Protein AF-A0A7C3Q6Y9-F1 (afdb_monomer)

pLDDT: mean 80.61, std 9.87, range [49.41, 93.56]

Structure (mmCIF, N/CA/C/O backbone):
data_AF-A0A7C3Q6Y9-F1
#
_entry.id   AF-A0A7C3Q6Y9-F1
#
loop_
_atom_site.group_PDB
_atom_site.id
_atom_site.type_symbol
_atom_site.label_atom_id
_atom_site.label_alt_id
_atom_site.label_comp_id
_atom_site.label_asym_id
_atom_site.label_entity_id
_atom_site.label_seq_id
_atom_site.pdbx_PDB_ins_code
_atom_site.Cartn_x
_atom_site.Cartn_y
_atom_site.Cartn_z
_atom_site.occupancy
_atom_site.B_iso_or_equiv
_atom_site.auth_seq_id
_atom_site.auth_comp_id
_atom_site.auth_asym_id
_atom_site.auth_atom_id
_atom_site.pdbx_PDB_model_num
ATOM 1 N N . MET A 1 1 ? -6.430 -0.724 -27.047 1.00 49.41 1 MET A N 1
ATOM 2 C CA . MET A 1 1 ? -6.076 -0.925 -25.628 1.00 49.41 1 MET A CA 1
ATOM 3 C C . MET A 1 1 ? -6.452 -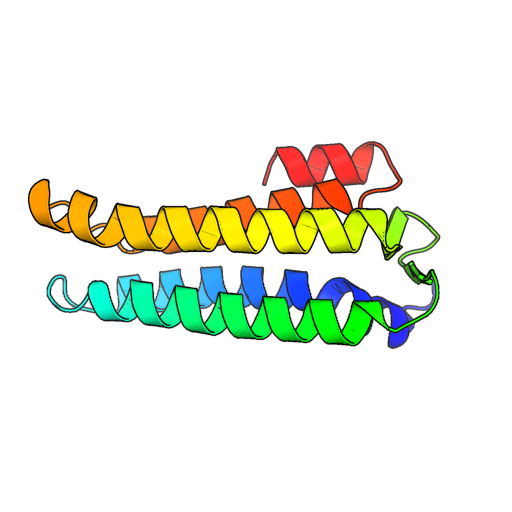2.347 -25.249 1.00 49.41 1 MET A C 1
ATOM 5 O O . MET A 1 1 ? -7.605 -2.602 -24.933 1.00 49.41 1 MET A O 1
ATOM 9 N N . THR A 1 2 ? -5.533 -3.297 -25.404 1.00 52.97 2 THR A N 1
ATOM 10 C CA . THR A 1 2 ? -5.753 -4.687 -24.982 1.00 52.97 2 THR A CA 1
ATOM 11 C C . THR A 1 2 ? -5.220 -4.821 -23.563 1.00 52.97 2 THR A C 1
ATOM 13 O O . THR A 1 2 ? -4.010 -4.751 -23.373 1.00 52.97 2 THR A O 1
ATOM 16 N N . PHE A 1 3 ? -6.106 -4.954 -22.577 1.00 58.38 3 PHE A N 1
ATOM 17 C CA . PHE A 1 3 ? -5.717 -5.303 -21.212 1.00 58.38 3 PHE A CA 1
ATOM 18 C C . PHE A 1 3 ? -5.026 -6.668 -21.247 1.00 58.38 3 PHE A C 1
ATOM 20 O O . PHE A 1 3 ? -5.668 -7.669 -21.572 1.00 58.38 3 PHE A O 1
ATOM 27 N N . ASN A 1 4 ? -3.721 -6.712 -20.976 1.00 67.25 4 ASN A N 1
ATOM 28 C CA . ASN A 1 4 ? -3.007 -7.976 -20.874 1.00 67.25 4 ASN A CA 1
ATOM 29 C C . ASN A 1 4 ? -3.108 -8.499 -19.440 1.00 67.25 4 ASN A C 1
ATOM 31 O O . ASN A 1 4 ? -3.061 -7.736 -18.478 1.00 67.25 4 ASN A O 1
ATOM 35 N N . LEU A 1 5 ? -3.199 -9.821 -19.280 1.00 72.75 5 LEU A N 1
ATOM 36 C CA . LEU A 1 5 ? -3.195 -10.468 -17.959 1.00 72.75 5 LEU A CA 1
ATOM 37 C C . LEU A 1 5 ? -1.936 -10.109 -17.145 1.00 72.75 5 LEU A C 1
ATOM 39 O O . LEU A 1 5 ? -1.978 -10.074 -15.918 1.00 72.75 5 LEU A O 1
ATOM 43 N N . THR A 1 6 ? -0.840 -9.784 -17.831 1.00 70.75 6 THR A N 1
ATOM 44 C CA . THR A 1 6 ? 0.415 -9.309 -17.242 1.00 70.75 6 THR A CA 1
ATOM 45 C C . THR A 1 6 ? 0.273 -7.951 -16.554 1.00 70.75 6 THR A C 1
ATOM 47 O O . THR A 1 6 ? 0.845 -7.766 -15.485 1.00 70.75 6 THR A O 1
ATOM 50 N N . ASP A 1 7 ? -0.530 -7.031 -17.102 1.00 75.56 7 ASP A N 1
ATOM 51 C CA . ASP A 1 7 ? -0.779 -5.718 -16.485 1.00 75.56 7 ASP A CA 1
ATOM 52 C C . ASP A 1 7 ? -1.510 -5.882 -15.145 1.00 75.56 7 ASP A C 1
ATOM 54 O O . ASP A 1 7 ? -1.194 -5.219 -14.158 1.00 75.56 7 ASP A O 1
ATOM 58 N N . LEU A 1 8 ? -2.459 -6.824 -15.091 1.00 74.94 8 LEU A N 1
ATOM 59 C CA . LEU A 1 8 ? -3.235 -7.110 -13.885 1.00 74.94 8 LEU A CA 1
ATOM 60 C C . LEU A 1 8 ? -2.383 -7.758 -12.784 1.00 74.94 8 LEU A C 1
ATOM 62 O O . LEU A 1 8 ? -2.584 -7.488 -11.604 1.00 74.94 8 LEU A O 1
ATOM 66 N N . LEU A 1 9 ? -1.414 -8.594 -13.167 1.00 76.88 9 LEU A N 1
ATOM 67 C CA . LEU A 1 9 ? -0.462 -9.203 -12.234 1.00 76.88 9 LEU A CA 1
ATOM 68 C C . LEU A 1 9 ? 0.444 -8.158 -11.566 1.00 76.88 9 LEU A C 1
ATOM 70 O O . LEU A 1 9 ? 0.835 -8.349 -10.417 1.00 76.88 9 LEU A O 1
ATOM 74 N N . ILE A 1 10 ? 0.748 -7.055 -12.258 1.00 79.19 10 ILE A N 1
ATOM 75 C CA . ILE A 1 10 ? 1.616 -5.978 -11.760 1.00 79.19 10 ILE A CA 1
ATOM 76 C C . ILE A 1 10 ? 0.934 -5.153 -10.663 1.00 79.19 10 ILE A C 1
ATOM 78 O O . ILE A 1 10 ? 1.563 -4.867 -9.647 1.00 79.19 10 ILE A O 1
ATOM 82 N N . ILE A 1 11 ? -0.354 -4.840 -10.833 1.00 83.56 11 ILE A N 1
ATOM 83 C CA . ILE A 1 11 ? -1.161 -4.061 -9.871 1.00 83.56 11 ILE A CA 1
ATOM 84 C C . ILE A 1 11 ? -1.777 -4.922 -8.750 1.00 83.56 11 ILE A C 1
ATOM 86 O O . ILE A 1 11 ? -2.484 -4.437 -7.867 1.00 83.56 11 ILE A O 1
ATOM 90 N N . LEU A 1 12 ? -1.519 -6.232 -8.768 1.00 84.25 12 LEU A N 1
ATOM 91 C CA . LEU A 1 12 ? -2.094 -7.194 -7.828 1.00 84.25 12 LEU A CA 1
ATOM 92 C C . LEU A 1 12 ? -1.790 -6.871 -6.348 1.00 84.25 12 LEU A C 1
ATOM 94 O O . LEU A 1 12 ? -2.715 -6.972 -5.539 1.00 84.25 12 LEU A O 1
ATOM 98 N N . PRO A 1 13 ? -0.566 -6.452 -5.956 1.00 84.06 13 PRO A N 1
ATOM 99 C CA . PRO A 1 13 ? -0.283 -6.071 -4.572 1.00 84.06 13 PRO A CA 1
ATOM 100 C C . PRO A 1 13 ? -1.088 -4.847 -4.117 1.00 84.06 13 PRO A C 1
ATOM 102 O O . PRO A 1 13 ? -1.605 -4.851 -3.001 1.00 84.06 13 PRO A O 1
ATOM 105 N N . GLU A 1 14 ? -1.246 -3.835 -4.981 1.00 85.75 14 GLU A N 1
ATOM 106 C CA . GLU A 1 14 ? -2.080 -2.664 -4.680 1.00 85.75 14 GLU A CA 1
ATOM 107 C C . GLU A 1 14 ? -3.547 -3.070 -4.495 1.00 85.75 14 GLU A C 1
ATOM 109 O O . GLU A 1 14 ? -4.175 -2.701 -3.501 1.00 85.75 14 GLU A O 1
ATOM 114 N N . LEU A 1 15 ? -4.084 -3.889 -5.407 1.00 86.94 15 LEU A N 1
ATOM 115 C CA . LEU A 1 15 ? -5.463 -4.380 -5.327 1.00 86.94 15 LEU A CA 1
ATOM 116 C C . LEU A 1 15 ? -5.723 -5.191 -4.056 1.00 86.94 15 LEU A C 1
ATOM 118 O O . LEU A 1 15 ? -6.795 -5.069 -3.463 1.00 86.94 15 LEU A O 1
ATOM 122 N N . LEU A 1 16 ? -4.754 -6.000 -3.618 1.00 87.94 16 LEU A N 1
ATOM 123 C CA . LEU A 1 16 ? -4.871 -6.752 -2.370 1.00 87.94 16 LEU A CA 1
ATOM 124 C C . LEU A 1 16 ? -4.993 -5.834 -1.154 1.00 87.94 16 LEU A C 1
ATOM 126 O O . LEU A 1 16 ? -5.778 -6.134 -0.260 1.00 87.94 16 LEU A O 1
ATOM 130 N N . ILE A 1 17 ? -4.262 -4.720 -1.116 1.00 88.25 17 ILE A N 1
ATOM 131 C CA . ILE A 1 17 ? -4.288 -3.790 0.022 1.00 88.25 17 ILE A CA 1
ATOM 132 C C . ILE A 1 17 ? -5.569 -2.974 0.039 1.00 88.25 17 ILE A C 1
ATOM 134 O O . ILE A 1 17 ? -6.182 -2.835 1.094 1.00 88.25 17 ILE A O 1
ATOM 138 N N . VAL A 1 18 ? -6.017 -2.492 -1.122 1.00 90.44 18 VAL A N 1
ATOM 139 C CA . VAL A 1 18 ? -7.318 -1.820 -1.245 1.00 90.44 18 VAL A CA 1
ATOM 140 C C . VAL A 1 18 ? -8.439 -2.778 -0.831 1.00 90.44 18 VAL A C 1
ATOM 142 O O . VAL A 1 18 ? -9.306 -2.423 -0.033 1.00 90.44 18 VAL A O 1
ATOM 145 N N . GLY A 1 19 ? -8.388 -4.027 -1.306 1.00 89.38 19 GLY A N 1
ATOM 146 C CA . GLY A 1 19 ? -9.320 -5.078 -0.905 1.00 89.38 19 GLY A CA 1
ATOM 147 C C . GLY A 1 19 ? -9.267 -5.370 0.596 1.00 89.38 19 GLY A C 1
ATOM 148 O O . GLY A 1 19 ? -10.314 -5.504 1.229 1.00 89.38 19 GLY A O 1
ATOM 149 N N . ALA A 1 20 ? -8.070 -5.407 1.186 1.00 87.12 20 ALA A N 1
ATOM 150 C CA . ALA A 1 20 ? -7.884 -5.554 2.624 1.00 87.12 20 ALA A CA 1
ATOM 151 C C . ALA A 1 20 ? -8.510 -4.386 3.396 1.00 87.12 20 ALA A C 1
ATOM 153 O O . ALA A 1 20 ? -9.248 -4.635 4.342 1.00 87.12 20 ALA A O 1
ATOM 154 N N . GLY A 1 21 ? -8.293 -3.138 2.970 1.00 86.50 21 GLY A N 1
ATOM 155 C CA . GLY A 1 21 ? -8.905 -1.950 3.575 1.00 86.50 21 GLY A CA 1
ATOM 156 C C . GLY A 1 21 ? -10.434 -2.005 3.555 1.00 86.50 21 GLY A C 1
ATOM 157 O O . GLY A 1 21 ? -11.077 -1.811 4.587 1.00 86.50 21 GLY A O 1
ATOM 158 N N . CYS A 1 22 ? -11.025 -2.379 2.416 1.00 88.25 22 CYS A N 1
ATOM 159 C CA . CYS A 1 22 ? -12.470 -2.593 2.297 1.00 88.25 22 CYS A CA 1
ATOM 160 C C . CYS A 1 22 ? -12.979 -3.701 3.233 1.00 88.25 22 CYS A C 1
ATOM 162 O O . CYS A 1 22 ? -13.994 -3.526 3.905 1.00 88.25 22 CYS A O 1
ATOM 164 N N . LEU A 1 23 ? -12.278 -4.838 3.302 1.00 87.00 23 LEU A N 1
ATOM 165 C CA . LEU A 1 23 ? -12.635 -5.931 4.209 1.00 87.00 23 LEU A CA 1
ATOM 166 C C . LEU A 1 23 ? -12.533 -5.502 5.674 1.00 87.00 23 LEU A C 1
ATOM 168 O O . LEU A 1 23 ? -13.414 -5.839 6.457 1.00 87.00 23 LEU A O 1
ATOM 172 N N . VAL A 1 24 ? -11.508 -4.730 6.039 1.00 84.50 24 VAL A N 1
ATOM 173 C CA . VAL A 1 24 ? -11.337 -4.193 7.395 1.00 84.50 24 VAL A CA 1
ATOM 174 C C . VAL A 1 24 ? -12.493 -3.260 7.762 1.00 84.50 24 VAL A C 1
ATOM 176 O O . VAL A 1 24 ? -13.009 -3.387 8.869 1.00 84.50 24 VAL A O 1
ATOM 179 N N . LEU A 1 25 ? -12.974 -2.404 6.849 1.00 85.31 25 LEU A N 1
ATOM 180 C CA . LEU A 1 25 ? -14.171 -1.581 7.097 1.00 85.31 25 LEU A CA 1
ATOM 181 C C . LEU A 1 25 ? -15.426 -2.426 7.334 1.00 85.31 25 LEU A C 1
ATOM 183 O O . LEU A 1 25 ? -16.181 -2.169 8.270 1.00 85.31 25 LEU A O 1
ATOM 187 N N . ILE A 1 26 ? -15.648 -3.446 6.502 1.00 85.12 26 ILE A N 1
ATOM 188 C CA . ILE A 1 26 ? -16.797 -4.348 6.657 1.00 85.12 26 ILE A CA 1
ATOM 189 C C . ILE A 1 26 ? -16.706 -5.092 7.995 1.00 85.12 26 ILE A C 1
ATOM 191 O O . ILE A 1 26 ? -17.704 -5.226 8.700 1.00 85.12 26 ILE A O 1
ATOM 195 N N . LEU A 1 27 ? -15.511 -5.553 8.367 1.00 80.31 27 LEU A N 1
ATOM 196 C CA . LEU A 1 27 ? -15.279 -6.237 9.634 1.00 80.31 27 LEU A CA 1
ATOM 197 C C . LEU A 1 27 ? -15.451 -5.300 10.835 1.00 80.31 27 LEU A C 1
ATOM 199 O O . LEU A 1 27 ? -16.052 -5.729 11.814 1.00 80.31 27 LEU A O 1
ATOM 203 N N . ASP A 1 28 ? -15.006 -4.040 10.774 1.00 78.88 28 ASP A N 1
ATOM 204 C CA . ASP A 1 28 ? -15.218 -3.069 11.865 1.00 78.88 28 ASP A CA 1
ATOM 205 C C . ASP A 1 28 ? -16.707 -2.769 12.081 1.00 78.88 28 ASP A C 1
ATOM 207 O O . ASP A 1 28 ? -17.136 -2.599 13.219 1.00 78.88 28 ASP A O 1
ATOM 211 N N . LEU A 1 29 ? -17.516 -2.775 11.013 1.00 77.31 29 LEU A N 1
ATOM 212 C CA . LEU A 1 29 ? -18.967 -2.600 11.120 1.00 77.31 29 LEU A CA 1
ATOM 213 C C . LEU A 1 29 ? -19.652 -3.781 11.829 1.00 77.31 29 LEU A C 1
ATOM 215 O O . LEU A 1 29 ? -20.666 -3.599 12.505 1.00 77.31 29 LEU A O 1
ATOM 219 N N . ILE A 1 30 ? -19.119 -4.994 11.663 1.00 74.44 30 ILE A N 1
ATOM 220 C CA . ILE A 1 30 ? -19.710 -6.229 12.194 1.00 74.44 30 ILE A CA 1
ATOM 221 C C . ILE A 1 30 ? -19.163 -6.558 13.594 1.00 74.44 30 ILE A C 1
ATOM 223 O O . ILE A 1 30 ? -19.882 -7.140 14.411 1.00 74.44 30 ILE A O 1
ATOM 227 N N . LEU A 1 31 ? -17.905 -6.213 13.896 1.00 66.69 31 LEU A N 1
ATOM 228 C CA . LEU A 1 31 ? -17.257 -6.613 15.144 1.00 66.69 31 LEU A CA 1
ATOM 229 C C . LEU A 1 31 ? -17.606 -5.687 16.327 1.00 66.69 31 LEU A C 1
ATOM 231 O O . LEU A 1 31 ? -17.473 -4.465 16.249 1.00 66.69 31 LEU A O 1
ATOM 235 N N . PRO A 1 32 ? -17.974 -6.253 17.493 1.00 60.56 32 PRO A N 1
ATOM 236 C CA . PRO A 1 32 ? -18.166 -5.481 18.713 1.00 60.56 32 PRO A CA 1
ATOM 237 C C . PRO A 1 32 ? -16.838 -4.911 19.238 1.00 60.56 32 PRO A C 1
ATOM 239 O O . PRO A 1 32 ? -15.770 -5.505 19.084 1.00 60.56 32 PRO A O 1
ATOM 242 N N . LYS A 1 33 ? -16.922 -3.765 19.931 1.00 57.81 33 LYS A N 1
ATOM 243 C CA . LYS A 1 33 ? -15.790 -2.913 20.357 1.00 57.81 33 LYS A CA 1
ATOM 244 C C . LYS A 1 33 ? -14.646 -3.629 21.100 1.00 57.81 33 LYS A C 1
ATOM 246 O O . LYS A 1 33 ? -13.551 -3.091 21.126 1.00 57.81 33 LYS A O 1
ATOM 251 N N . GLY A 1 34 ? -14.871 -4.814 21.669 1.00 57.34 34 GLY A N 1
ATOM 252 C CA . GLY A 1 34 ? -13.887 -5.562 22.461 1.00 57.34 34 GLY A CA 1
ATOM 253 C C . GLY A 1 34 ? -12.925 -6.480 21.692 1.00 57.34 34 GLY A C 1
ATOM 254 O O . GLY A 1 34 ? -12.118 -7.131 22.340 1.00 57.34 34 GLY A O 1
ATOM 255 N N . GLN A 1 35 ? -12.999 -6.582 20.357 1.00 60.75 35 GLN A N 1
ATOM 256 C CA . GLN A 1 35 ? -12.113 -7.454 19.550 1.00 60.75 35 GLN A CA 1
ATOM 257 C C . GLN A 1 35 ? -11.294 -6.689 18.496 1.00 60.75 35 GLN A C 1
ATOM 259 O O . GLN A 1 35 ? -10.904 -7.247 17.471 1.00 60.75 35 GLN A O 1
ATOM 264 N N . LYS A 1 36 ? -11.022 -5.399 18.721 1.00 63.62 36 LYS A N 1
ATOM 265 C CA . LYS A 1 36 ? -10.343 -4.551 17.723 1.00 63.62 36 LYS A CA 1
ATOM 266 C C . LYS A 1 36 ? -8.873 -4.904 17.496 1.00 63.62 36 LYS A C 1
ATOM 268 O O . LYS A 1 36 ? -8.368 -4.661 16.404 1.00 63.62 36 LYS A O 1
ATOM 273 N N . ASP A 1 37 ? -8.241 -5.604 18.435 1.00 67.00 37 ASP A N 1
ATOM 274 C CA . ASP A 1 37 ? -6.912 -6.191 18.228 1.00 67.00 37 ASP A CA 1
ATOM 275 C C . ASP A 1 37 ? -6.912 -7.208 17.077 1.00 67.00 37 ASP A C 1
ATOM 277 O O . ASP A 1 37 ? -5.936 -7.315 16.335 1.00 67.00 37 ASP A O 1
ATOM 281 N N . LEU A 1 38 ? -8.033 -7.910 16.857 1.00 68.25 38 LEU A N 1
ATOM 282 C CA . LEU A 1 38 ? -8.177 -8.868 15.760 1.00 68.25 38 LEU A CA 1
ATOM 283 C C . LEU A 1 38 ? -8.087 -8.177 14.388 1.00 68.25 38 LEU A C 1
ATOM 285 O O . LEU A 1 38 ? -7.527 -8.748 13.452 1.00 68.25 38 LEU A O 1
ATOM 289 N N . LEU A 1 39 ? -8.584 -6.935 14.274 1.00 70.25 39 LEU A N 1
ATOM 2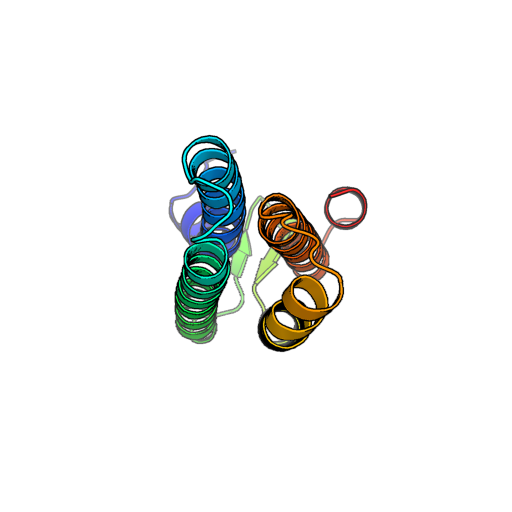90 C CA . LEU A 1 39 ? -8.474 -6.130 13.050 1.00 70.25 39 LEU A CA 1
ATOM 291 C C . LEU A 1 39 ? -7.029 -5.694 12.795 1.00 70.25 39 LEU A C 1
ATOM 293 O O . LEU A 1 39 ? -6.589 -5.681 11.642 1.00 70.25 39 LEU A O 1
ATOM 297 N N . ALA A 1 40 ? -6.281 -5.374 13.853 1.00 71.38 40 ALA A N 1
ATOM 298 C CA . ALA A 1 40 ? -4.871 -5.028 13.736 1.00 71.38 40 ALA A CA 1
ATOM 299 C C . ALA A 1 40 ? -4.053 -6.231 13.241 1.00 71.38 40 ALA A C 1
ATOM 301 O O . ALA A 1 40 ? -3.290 -6.101 12.283 1.00 71.38 40 ALA A O 1
ATOM 302 N N . TYR A 1 41 ? -4.279 -7.422 13.811 1.00 76.88 41 TYR A N 1
ATOM 303 C CA . TYR A 1 41 ? -3.655 -8.659 13.330 1.00 76.88 41 TYR A CA 1
ATOM 304 C C . TYR A 1 41 ? -4.045 -8.980 11.882 1.00 76.88 41 TYR A C 1
ATOM 306 O O . TYR A 1 41 ? -3.172 -9.339 11.096 1.00 76.88 41 TYR A O 1
ATOM 314 N N . PHE A 1 42 ? -5.315 -8.808 11.501 1.00 78.38 42 PHE A N 1
ATOM 315 C CA . PHE A 1 42 ? -5.774 -9.046 10.128 1.00 78.38 42 PHE A CA 1
ATOM 316 C C . PHE A 1 42 ? -5.146 -8.076 9.114 1.00 78.38 42 PHE A C 1
ATOM 318 O O . PHE A 1 42 ? -4.748 -8.470 8.019 1.00 78.38 42 PHE A O 1
ATOM 325 N N . SER A 1 43 ? -5.002 -6.805 9.488 1.00 76.56 43 SER A N 1
ATOM 326 C CA . SER A 1 43 ? -4.334 -5.804 8.647 1.00 76.56 43 SER A CA 1
ATOM 327 C C . SER A 1 43 ? -2.851 -6.139 8.468 1.00 76.56 43 SER A C 1
ATOM 329 O O . SER A 1 43 ? -2.317 -6.048 7.364 1.00 76.56 43 SER A O 1
ATOM 331 N N . LEU A 1 44 ? -2.194 -6.596 9.537 1.00 80.75 44 LEU A N 1
ATOM 332 C CA . LEU A 1 44 ? -0.783 -6.979 9.521 1.00 80.75 44 LEU A CA 1
ATOM 333 C C . LEU A 1 44 ? -0.547 -8.237 8.668 1.00 80.75 44 LEU A C 1
ATOM 335 O O . LEU A 1 44 ? 0.407 -8.280 7.890 1.00 80.75 44 LEU A O 1
ATOM 339 N N . THR A 1 45 ? -1.432 -9.239 8.737 1.00 83.88 45 THR A N 1
ATOM 340 C CA . THR A 1 45 ? -1.328 -10.435 7.883 1.00 83.88 45 THR A CA 1
ATOM 341 C C . THR A 1 45 ? -1.532 -10.101 6.409 1.00 83.88 45 THR A C 1
ATOM 343 O O . THR A 1 45 ? -0.743 -10.557 5.581 1.00 83.88 45 THR A O 1
ATOM 346 N N . MET A 1 46 ? -2.518 -9.266 6.066 1.00 82.06 46 MET A N 1
ATOM 347 C CA . MET A 1 46 ? -2.732 -8.820 4.682 1.00 82.06 46 MET A CA 1
ATOM 348 C C . MET A 1 46 ? -1.534 -8.036 4.140 1.00 82.06 46 MET A C 1
ATOM 350 O O . MET A 1 46 ? -1.106 -8.258 3.006 1.00 82.06 46 MET A O 1
ATOM 354 N N . LEU A 1 47 ? -0.939 -7.179 4.968 1.00 82.88 47 LEU A N 1
ATOM 355 C CA . LEU A 1 47 ? 0.252 -6.419 4.607 1.00 82.88 47 LEU A CA 1
ATOM 356 C C . LEU A 1 47 ? 1.460 -7.338 4.366 1.00 82.88 47 LEU A C 1
ATOM 358 O O . LEU A 1 47 ? 2.176 -7.157 3.384 1.00 82.88 47 LEU A O 1
ATOM 362 N N . LEU A 1 48 ? 1.649 -8.380 5.183 1.00 85.38 48 LEU A N 1
ATOM 363 C CA . LEU A 1 48 ? 2.686 -9.394 4.950 1.00 85.38 48 LEU A CA 1
ATOM 364 C C . LEU A 1 48 ? 2.465 -10.181 3.651 1.00 85.38 48 LEU A C 1
ATOM 366 O O . LEU A 1 48 ? 3.429 -10.470 2.939 1.00 85.38 48 LEU A O 1
ATOM 370 N N . VAL A 1 49 ? 1.215 -10.508 3.314 1.00 84.38 49 VAL A N 1
ATOM 371 C CA . VAL A 1 49 ? 0.882 -11.172 2.043 1.00 84.38 49 VAL A CA 1
ATOM 372 C C . VAL A 1 49 ? 1.214 -10.260 0.859 1.00 84.38 49 VAL A C 1
ATOM 374 O O . VAL A 1 49 ? 1.850 -10.710 -0.097 1.00 84.38 49 VAL A O 1
ATOM 377 N N . ALA A 1 50 ? 0.862 -8.974 0.934 1.00 80.69 50 ALA A N 1
ATOM 378 C CA . ALA A 1 50 ? 1.185 -7.996 -0.104 1.00 80.69 50 ALA A CA 1
ATOM 379 C C . ALA A 1 50 ? 2.701 -7.754 -0.231 1.00 80.69 50 ALA A C 1
ATOM 381 O O . ALA A 1 50 ? 3.230 -7.684 -1.346 1.00 80.69 50 ALA A O 1
ATOM 382 N N . PHE A 1 51 ? 3.422 -7.721 0.894 1.00 82.75 51 PHE A N 1
ATOM 383 C CA . PHE A 1 51 ? 4.883 -7.655 0.937 1.00 82.75 51 PHE A CA 1
ATOM 384 C C . PHE A 1 51 ? 5.509 -8.852 0.217 1.00 82.75 51 PHE A C 1
ATOM 386 O O . PHE A 1 51 ? 6.358 -8.680 -0.658 1.00 82.75 51 PHE A O 1
ATOM 393 N N . TYR A 1 52 ? 5.051 -10.068 0.525 1.00 82.69 52 TYR A N 1
ATOM 394 C CA . TYR A 1 52 ? 5.547 -11.283 -0.118 1.00 82.69 52 TYR A CA 1
ATOM 395 C C . TYR A 1 52 ? 5.233 -11.315 -1.619 1.00 82.69 52 TYR A C 1
ATOM 397 O O . TYR A 1 52 ? 6.095 -11.681 -2.421 1.00 82.69 52 TYR A O 1
ATOM 405 N N . GLY A 1 53 ? 4.030 -10.886 -2.014 1.00 80.19 53 GLY A N 1
ATOM 406 C CA . GLY A 1 53 ? 3.641 -10.751 -3.419 1.00 80.19 53 GLY A CA 1
ATOM 407 C C . GLY A 1 53 ? 4.537 -9.770 -4.177 1.00 80.19 53 GLY A C 1
ATOM 408 O O . GLY A 1 53 ? 5.042 -10.094 -5.250 1.00 80.19 53 GLY A O 1
ATOM 409 N N . THR A 1 54 ? 4.824 -8.616 -3.571 1.00 79.19 54 THR A N 1
ATOM 410 C CA . THR A 1 54 ? 5.722 -7.595 -4.136 1.00 79.19 54 THR A CA 1
ATOM 411 C C . THR A 1 54 ? 7.156 -8.117 -4.251 1.00 79.19 54 THR A C 1
ATOM 413 O O . THR A 1 54 ? 7.796 -7.949 -5.285 1.00 79.19 54 THR A O 1
ATOM 416 N N . TYR A 1 55 ? 7.652 -8.824 -3.231 1.00 79.50 55 TYR A N 1
ATOM 417 C CA . TYR A 1 55 ? 8.985 -9.433 -3.243 1.00 79.50 55 TYR A CA 1
ATOM 418 C C . TYR A 1 55 ? 9.131 -10.515 -4.323 1.00 79.50 55 TYR A C 1
ATOM 420 O O . TYR A 1 55 ? 10.170 -10.620 -4.969 1.00 79.50 55 TYR A O 1
ATOM 428 N N . ARG A 1 56 ? 8.083 -11.310 -4.568 1.00 77.94 56 ARG A N 1
ATOM 429 C CA . ARG A 1 56 ? 8.064 -12.286 -5.669 1.00 77.94 56 ARG A CA 1
ATOM 430 C C . ARG A 1 56 ? 8.093 -11.604 -7.035 1.00 77.94 56 ARG A C 1
ATOM 432 O O . ARG A 1 56 ? 8.782 -12.089 -7.930 1.00 77.94 56 ARG A O 1
ATOM 439 N N . LEU A 1 57 ? 7.381 -10.488 -7.180 1.00 73.06 57 LEU A N 1
ATOM 440 C CA . LEU A 1 57 ? 7.366 -9.702 -8.413 1.00 73.06 57 LEU A CA 1
ATOM 441 C C . LEU A 1 57 ? 8.697 -8.989 -8.682 1.00 73.06 57 LEU A C 1
ATOM 443 O O . LEU A 1 57 ? 9.071 -8.843 -9.840 1.00 73.06 57 LEU A O 1
ATOM 447 N N . ALA A 1 58 ? 9.446 -8.640 -7.632 1.00 68.06 58 ALA A N 1
ATOM 448 C CA . ALA A 1 58 ? 10.763 -8.003 -7.718 1.00 68.06 58 ALA A CA 1
ATOM 449 C C . ALA A 1 58 ? 11.807 -8.801 -8.522 1.00 68.06 58 ALA A C 1
ATOM 451 O O . ALA A 1 58 ? 12.807 -8.244 -8.965 1.00 68.06 58 ALA A O 1
ATOM 452 N N . VAL A 1 59 ? 11.596 -10.112 -8.685 1.00 60.25 59 VAL A N 1
ATOM 453 C CA . VAL A 1 59 ? 12.489 -11.008 -9.440 1.00 60.25 59 VAL A CA 1
ATOM 454 C C . VAL A 1 59 ? 12.256 -10.902 -10.958 1.00 60.25 59 VAL A C 1
ATOM 456 O O . VAL A 1 59 ? 13.073 -11.377 -11.745 1.00 60.25 59 VAL A O 1
ATOM 459 N N . SER A 1 60 ? 11.156 -10.278 -11.391 1.00 63.53 60 SER A N 1
ATOM 460 C CA . SER A 1 60 ? 10.825 -10.106 -12.810 1.00 63.53 60 SER A CA 1
ATOM 461 C C . SER A 1 60 ? 11.542 -8.896 -13.432 1.00 63.53 60 SER A C 1
ATOM 463 O O . SER A 1 60 ? 11.870 -7.943 -12.725 1.00 63.53 60 SER A O 1
ATOM 465 N N . PRO A 1 61 ? 11.804 -8.908 -14.755 1.00 64.94 61 PRO A N 1
ATOM 466 C CA . PRO A 1 61 ? 12.405 -7.771 -15.454 1.00 64.94 61 PRO A CA 1
ATOM 467 C C . PRO A 1 61 ? 11.527 -6.510 -15.377 1.00 64.94 61 PRO A C 1
ATOM 469 O O . PRO A 1 61 ? 10.323 -6.596 -15.129 1.00 64.94 61 PRO A O 1
ATOM 472 N N . ILE A 1 62 ? 12.136 -5.341 -15.625 1.00 68.44 62 ILE A N 1
ATOM 473 C CA . ILE A 1 62 ? 11.443 -4.041 -15.669 1.00 68.44 62 ILE A CA 1
ATOM 474 C C . ILE A 1 62 ? 10.236 -4.167 -16.594 1.00 68.44 62 ILE A C 1
ATOM 4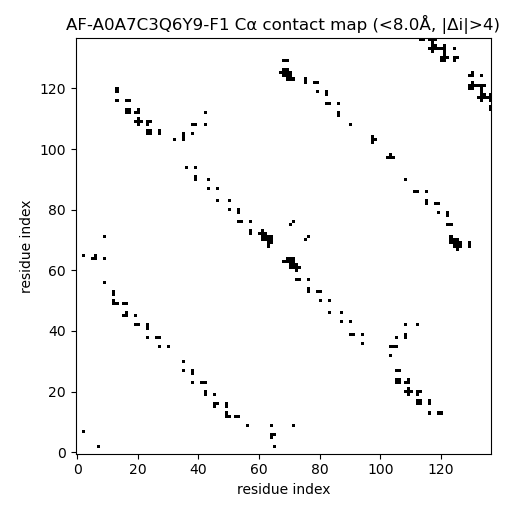76 O O . ILE A 1 62 ? 10.393 -4.449 -17.785 1.00 68.44 62 ILE A O 1
ATOM 480 N N . THR A 1 63 ? 9.041 -3.979 -16.039 1.00 72.00 63 THR A N 1
ATOM 481 C CA . THR A 1 63 ? 7.799 -4.136 -16.794 1.00 72.00 63 THR A CA 1
ATOM 482 C C . THR A 1 63 ? 6.996 -2.848 -16.740 1.00 72.00 63 THR A C 1
ATOM 484 O O . THR A 1 63 ? 6.755 -2.282 -15.672 1.00 72.00 63 THR A O 1
ATOM 487 N N . TYR A 1 64 ? 6.592 -2.387 -17.919 1.00 75.50 64 TYR A N 1
ATOM 488 C CA . TYR A 1 64 ? 5.695 -1.255 -18.089 1.00 75.50 64 TYR A CA 1
ATOM 489 C C . TYR A 1 64 ? 4.271 -1.790 -18.169 1.00 75.50 64 TYR A C 1
ATOM 491 O O . TYR A 1 64 ? 3.976 -2.608 -19.040 1.00 75.50 64 TYR A O 1
ATOM 499 N N . ALA A 1 65 ? 3.403 -1.320 -17.281 1.00 74.19 65 ALA A N 1
ATOM 500 C CA . ALA A 1 65 ? 1.977 -1.604 -17.320 1.00 74.19 65 ALA A CA 1
ATOM 501 C C . ALA A 1 65 ? 1.201 -0.377 -17.820 1.00 74.19 65 ALA A C 1
ATOM 503 O O . ALA A 1 65 ? 1.676 0.762 -17.752 1.00 74.19 65 ALA A O 1
ATOM 504 N N . PHE A 1 66 ? -0.004 -0.617 -18.343 1.00 73.94 66 PHE A N 1
ATOM 505 C CA . PHE A 1 66 ? -0.950 0.432 -18.753 1.00 73.94 66 PHE A CA 1
ATOM 506 C C . PHE A 1 66 ? -0.347 1.471 -19.713 1.00 73.94 66 PHE A C 1
ATOM 508 O O . PHE A 1 66 ? -0.400 2.673 -19.477 1.00 73.94 66 PHE A O 1
ATOM 515 N N . SER A 1 67 ? 0.241 1.010 -20.822 1.00 72.19 67 SER A N 1
ATOM 516 C CA . SER A 1 67 ? 0.856 1.883 -21.842 1.00 72.19 67 SER A CA 1
ATOM 517 C C . SER A 1 67 ? 1.954 2.815 -21.300 1.00 72.19 67 SER A C 1
ATOM 519 O O . SER A 1 67 ? 2.172 3.892 -21.847 1.00 72.19 67 SER A O 1
ATOM 521 N N . GLY A 1 68 ? 2.650 2.404 -20.234 1.00 74.19 68 GLY A N 1
ATOM 522 C CA . GLY A 1 68 ? 3.752 3.162 -19.640 1.00 74.19 68 GLY A CA 1
ATOM 523 C C . GLY A 1 68 ? 3.340 4.138 -18.541 1.00 74.19 68 GLY A C 1
ATOM 524 O O . GLY A 1 68 ? 4.198 4.867 -18.064 1.00 74.19 68 GLY A O 1
ATOM 525 N N . MET A 1 69 ? 2.073 4.144 -18.114 1.00 77.81 69 MET A N 1
ATOM 526 C CA . MET A 1 69 ? 1.610 4.961 -16.982 1.00 77.81 69 MET A CA 1
ATOM 527 C C . MET A 1 69 ? 2.077 4.415 -15.628 1.00 77.81 69 MET A C 1
ATOM 529 O O . MET A 1 69 ? 2.212 5.175 -14.669 1.00 77.81 69 MET A O 1
ATOM 533 N N . PHE A 1 70 ? 2.330 3.106 -15.557 1.00 80.81 70 PHE A N 1
ATOM 534 C CA . PHE A 1 70 ? 2.759 2.422 -14.346 1.00 80.81 70 PHE A CA 1
ATOM 535 C C . PHE A 1 70 ? 4.045 1.644 -14.609 1.00 80.81 70 PHE A C 1
ATOM 537 O O . PHE A 1 70 ? 4.120 0.839 -15.542 1.00 80.81 70 PHE A O 1
ATOM 544 N N . ILE A 1 71 ? 5.056 1.879 -13.778 1.00 82.31 71 ILE A N 1
ATOM 545 C CA . ILE A 1 71 ? 6.371 1.254 -13.907 1.00 82.31 71 ILE A CA 1
ATOM 546 C C . ILE A 1 71 ? 6.639 0.400 -12.671 1.00 82.31 71 ILE A C 1
ATOM 548 O O . ILE A 1 71 ? 6.560 0.864 -11.530 1.00 82.31 71 ILE A O 1
ATOM 552 N N . LEU A 1 72 ? 6.962 -0.872 -12.915 1.00 82.19 72 LEU A N 1
ATOM 553 C CA . LEU A 1 72 ? 7.493 -1.766 -11.897 1.00 82.19 72 LEU A CA 1
ATOM 554 C C . LEU A 1 72 ? 8.983 -1.984 -12.153 1.00 82.19 72 LEU A C 1
ATOM 556 O O . LEU A 1 72 ? 9.386 -2.727 -13.051 1.00 82.19 72 LEU A O 1
ATOM 560 N N . ASP A 1 73 ? 9.794 -1.322 -11.343 1.00 84.25 73 ASP A N 1
ATOM 561 C CA . ASP A 1 73 ? 11.245 -1.379 -11.394 1.00 84.25 73 ASP A CA 1
ATOM 562 C C . ASP A 1 73 ? 11.832 -1.570 -9.975 1.00 84.25 73 ASP A C 1
ATOM 564 O O . ASP A 1 73 ? 11.106 -1.484 -8.971 1.00 84.25 73 ASP A O 1
ATOM 568 N N . PRO A 1 74 ? 13.138 -1.865 -9.849 1.00 82.38 74 PRO A N 1
ATOM 569 C CA . PRO A 1 74 ? 13.762 -2.093 -8.548 1.00 82.38 74 PRO A CA 1
ATOM 570 C C . PRO A 1 74 ? 13.664 -0.895 -7.593 1.00 82.38 74 PRO A C 1
ATOM 572 O O . PRO A 1 74 ? 13.570 -1.105 -6.383 1.00 82.38 74 PRO A O 1
ATOM 575 N N . PHE A 1 75 ? 13.642 0.342 -8.107 1.00 85.12 75 PHE A N 1
ATOM 576 C CA . PHE A 1 75 ? 13.469 1.537 -7.281 1.00 85.12 75 PHE A CA 1
ATOM 577 C C . PHE A 1 75 ? 12.051 1.592 -6.710 1.00 85.12 75 PHE A C 1
ATOM 579 O O . PHE A 1 75 ? 11.894 1.660 -5.489 1.00 85.12 75 PHE A O 1
ATOM 586 N N . SER A 1 76 ? 11.023 1.451 -7.556 1.00 86.38 76 SER A N 1
ATOM 587 C CA . SER A 1 76 ? 9.629 1.397 -7.092 1.00 86.38 76 SER A CA 1
ATOM 588 C C . SER A 1 76 ? 9.409 0.274 -6.078 1.00 86.38 76 SER A C 1
ATOM 590 O O . SER A 1 76 ? 8.760 0.455 -5.050 1.00 86.38 76 SER A O 1
ATOM 592 N N . THR A 1 77 ? 10.002 -0.893 -6.329 1.00 86.06 77 THR A N 1
ATOM 593 C CA . THR A 1 77 ? 9.917 -2.047 -5.427 1.00 86.06 77 THR A CA 1
ATOM 594 C C . THR A 1 77 ? 10.536 -1.742 -4.064 1.00 86.06 77 THR A C 1
ATOM 596 O O . THR A 1 77 ? 9.913 -2.015 -3.039 1.00 86.06 77 THR A O 1
ATOM 599 N N . PHE A 1 78 ? 11.732 -1.147 -4.025 1.00 88.31 78 PHE A N 1
ATOM 600 C CA . PHE A 1 78 ? 12.390 -0.770 -2.773 1.00 88.31 78 PHE A CA 1
ATOM 601 C C . PHE A 1 78 ? 11.530 0.191 -1.942 1.00 88.31 78 PHE A C 1
ATOM 603 O O . PHE A 1 78 ? 11.326 -0.040 -0.749 1.00 88.31 78 PHE A O 1
ATOM 610 N N . PHE A 1 79 ? 10.968 1.224 -2.575 1.00 90.62 79 PHE A N 1
ATOM 611 C CA . PHE A 1 79 ? 10.097 2.177 -1.887 1.00 90.62 79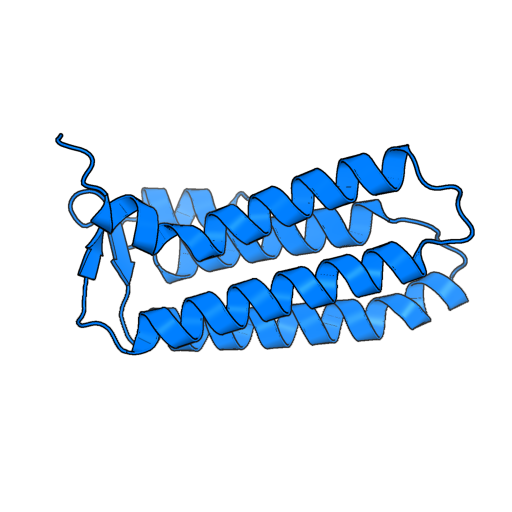 PHE A CA 1
ATOM 612 C C . PHE A 1 79 ? 8.802 1.532 -1.391 1.00 90.62 79 PHE A C 1
ATOM 614 O O . PHE A 1 79 ? 8.407 1.788 -0.257 1.00 90.62 79 PHE A O 1
ATOM 621 N N . LYS A 1 80 ? 8.180 0.629 -2.160 1.00 90.31 80 LYS A N 1
ATOM 622 C CA . LYS A 1 80 ? 7.012 -0.136 -1.687 1.00 90.31 80 LYS A CA 1
ATOM 623 C C . LYS A 1 80 ? 7.339 -0.984 -0.455 1.00 90.31 80 LYS A C 1
ATOM 625 O O . LYS A 1 80 ? 6.570 -0.987 0.501 1.00 90.31 80 LYS A O 1
ATOM 630 N N . LEU A 1 81 ? 8.496 -1.653 -0.431 1.00 88.88 81 LEU A N 1
ATOM 631 C CA . LEU A 1 81 ? 8.943 -2.419 0.742 1.00 88.88 81 LEU A CA 1
ATOM 632 C C . LEU A 1 81 ? 9.161 -1.519 1.969 1.00 88.88 81 LEU A C 1
ATOM 634 O O . LEU A 1 81 ? 8.799 -1.904 3.081 1.00 88.88 81 LEU A O 1
ATOM 638 N N . LEU A 1 82 ? 9.713 -0.320 1.769 1.00 91.56 82 LEU A N 1
ATOM 639 C CA . LEU A 1 82 ? 9.882 0.671 2.832 1.00 91.56 82 LEU A CA 1
ATOM 640 C C . LEU A 1 8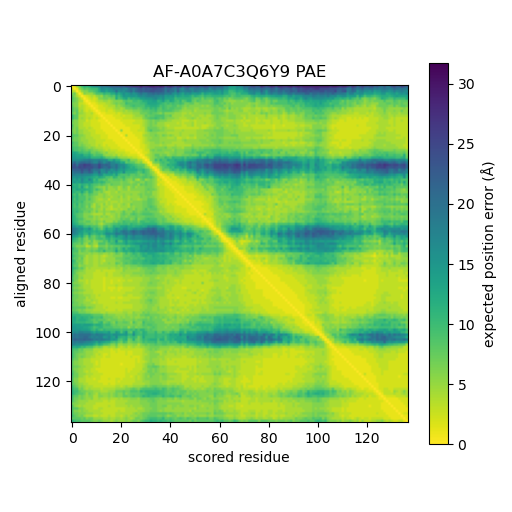2 ? 8.530 1.162 3.364 1.00 91.56 82 LEU A C 1
ATOM 642 O O . LEU A 1 82 ? 8.350 1.228 4.579 1.00 91.56 82 LEU A O 1
ATOM 646 N N . LEU A 1 83 ? 7.573 1.446 2.475 1.00 92.44 83 LEU A N 1
ATOM 647 C CA . LEU A 1 83 ? 6.211 1.834 2.848 1.00 92.44 83 LEU A CA 1
ATOM 648 C C . LEU A 1 83 ? 5.531 0.742 3.674 1.00 92.44 83 LEU A C 1
ATOM 650 O O . LEU A 1 83 ? 5.009 1.034 4.742 1.00 92.44 83 LEU A O 1
ATOM 654 N N . TYR A 1 84 ? 5.621 -0.523 3.259 1.00 89.81 84 TYR A N 1
ATOM 655 C CA . TYR A 1 84 ? 5.097 -1.640 4.047 1.00 89.81 84 TYR A CA 1
ATOM 656 C C . TYR A 1 84 ? 5.682 -1.699 5.453 1.00 89.81 84 TYR A C 1
ATOM 658 O O . TYR A 1 84 ? 4.946 -1.892 6.420 1.00 89.81 84 TYR A O 1
ATOM 666 N N . LEU A 1 85 ? 6.995 -1.516 5.583 1.00 91.00 85 LEU A N 1
ATOM 667 C CA . LEU A 1 85 ? 7.657 -1.527 6.881 1.00 91.00 85 LEU A CA 1
ATOM 668 C C . LEU A 1 85 ? 7.184 -0.355 7.754 1.00 91.00 85 LEU A C 1
ATOM 670 O O . LEU A 1 85 ? 6.874 -0.559 8.928 1.00 91.00 85 LEU A O 1
ATOM 674 N N . ALA A 1 86 ? 7.071 0.847 7.183 1.00 92.62 86 ALA A N 1
ATOM 675 C CA . ALA A 1 86 ? 6.559 2.023 7.882 1.00 92.62 86 ALA A CA 1
ATOM 676 C C . ALA A 1 86 ? 5.110 1.814 8.350 1.00 92.62 86 ALA A C 1
ATOM 678 O O . ALA A 1 86 ? 4.813 1.986 9.529 1.00 92.62 86 ALA A O 1
ATOM 679 N N . THR A 1 87 ? 4.230 1.357 7.460 1.00 91.44 87 THR A N 1
ATOM 680 C CA . THR A 1 87 ? 2.825 1.042 7.749 1.00 91.44 87 THR A CA 1
ATOM 681 C C . THR A 1 87 ? 2.704 -0.029 8.837 1.00 91.44 87 THR A C 1
ATOM 683 O O . THR A 1 87 ? 1.927 0.137 9.776 1.00 91.44 87 THR A O 1
ATOM 686 N N . ALA A 1 88 ? 3.508 -1.095 8.781 1.00 89.19 88 ALA A N 1
ATOM 687 C CA . ALA A 1 88 ? 3.513 -2.148 9.796 1.00 89.19 88 ALA A CA 1
ATOM 688 C C . ALA A 1 88 ? 3.940 -1.630 11.180 1.00 89.19 88 ALA A C 1
ATOM 690 O O . ALA A 1 88 ? 3.310 -1.970 12.185 1.00 89.19 88 ALA A O 1
ATOM 691 N N . LEU A 1 89 ? 4.973 -0.781 11.245 1.00 90.19 89 LEU A N 1
ATOM 692 C CA . LEU A 1 89 ? 5.391 -0.146 12.498 1.00 90.19 89 LEU A CA 1
ATOM 693 C C . LEU A 1 89 ? 4.314 0.798 13.038 1.00 90.19 89 LEU A C 1
ATOM 695 O O . LEU A 1 89 ? 4.029 0.760 14.235 1.00 90.19 89 LEU A O 1
ATOM 699 N N . THR A 1 90 ? 3.679 1.598 12.178 1.00 90.75 90 THR A N 1
ATOM 700 C CA . THR A 1 90 ? 2.583 2.489 12.584 1.00 90.75 90 THR A CA 1
ATOM 701 C C . THR A 1 90 ? 1.404 1.697 13.147 1.00 90.75 90 THR A C 1
ATOM 703 O O . THR A 1 90 ? 0.881 2.061 14.198 1.00 90.75 90 THR A O 1
ATOM 706 N N . ILE A 1 91 ? 1.025 0.575 12.521 1.00 86.50 91 ILE A N 1
ATOM 707 C CA . ILE A 1 91 ? -0.015 -0.325 13.048 1.00 86.50 91 ILE A CA 1
ATOM 708 C C . ILE A 1 91 ? 0.384 -0.849 14.433 1.00 86.50 91 ILE A C 1
ATOM 710 O O . ILE A 1 91 ? -0.421 -0.783 15.361 1.00 86.50 91 ILE A O 1
ATOM 714 N N . LEU A 1 92 ? 1.626 -1.319 14.600 1.00 86.38 92 LEU A N 1
ATOM 715 C CA . LEU A 1 92 ? 2.103 -1.892 15.861 1.00 86.38 92 LEU A CA 1
ATOM 716 C C . LEU A 1 92 ? 2.121 -0.867 17.008 1.00 86.38 92 LEU A C 1
ATOM 718 O O . LEU A 1 92 ? 1.714 -1.187 18.125 1.00 86.38 92 LEU A O 1
ATOM 722 N N . LEU A 1 93 ? 2.563 0.367 16.740 1.00 85.94 93 LEU A N 1
ATOM 723 C CA . LEU A 1 93 ? 2.510 1.460 17.718 1.00 85.94 93 LEU A CA 1
ATOM 724 C C . LEU A 1 93 ? 1.065 1.855 18.042 1.00 85.94 93 LEU A C 1
ATOM 726 O O . LEU A 1 93 ? 0.744 2.121 19.202 1.00 85.94 93 LEU A O 1
ATOM 730 N N . SER A 1 94 ? 0.202 1.871 17.025 1.00 83.44 94 SER A N 1
ATOM 731 C CA . SER A 1 94 ? -1.191 2.287 17.156 1.00 83.44 94 SER A CA 1
ATOM 732 C C . SER A 1 94 ? -1.994 1.375 18.089 1.00 83.44 94 SER A C 1
ATOM 734 O O . SER A 1 94 ? -2.792 1.886 18.866 1.00 83.44 94 SER A O 1
ATOM 736 N N . ILE A 1 95 ? -1.727 0.059 18.123 1.00 78.00 95 ILE A N 1
ATOM 737 C CA . ILE A 1 95 ? -2.420 -0.885 19.031 1.00 78.00 95 ILE A CA 1
ATOM 738 C C . ILE A 1 95 ? -2.352 -0.410 20.491 1.00 78.00 95 ILE A C 1
ATOM 740 O O . ILE A 1 95 ? -3.382 -0.218 21.135 1.00 78.00 95 ILE A O 1
ATOM 744 N N . ARG A 1 96 ? -1.141 -0.148 21.009 1.00 76.25 96 ARG A N 1
ATOM 745 C CA . ARG A 1 96 ? -0.973 0.307 22.402 1.00 76.25 96 ARG A CA 1
ATOM 746 C C . ARG A 1 96 ? -1.514 1.717 22.615 1.00 76.25 96 ARG A C 1
ATOM 748 O O . ARG A 1 96 ? -1.996 2.023 23.700 1.00 76.25 96 ARG A O 1
ATOM 755 N N . TYR A 1 97 ? -1.407 2.580 21.607 1.00 77.75 97 TYR A N 1
ATOM 756 C CA . TYR A 1 97 ? -1.878 3.959 21.706 1.00 77.75 97 TYR A CA 1
ATOM 757 C C . TYR A 1 97 ? -3.411 4.036 21.801 1.00 77.75 97 TYR A C 1
ATOM 759 O O . TYR A 1 97 ? -3.936 4.703 22.691 1.00 77.75 97 TYR A O 1
ATOM 767 N N . LEU A 1 98 ? -4.132 3.295 20.952 1.00 76.00 98 LEU A N 1
ATOM 768 C CA . LEU A 1 98 ? -5.598 3.229 20.972 1.00 76.00 98 LEU A CA 1
ATOM 769 C C . LEU A 1 98 ? -6.134 2.593 22.261 1.00 76.00 98 LEU A C 1
ATOM 771 O O . LEU A 1 98 ? -7.160 3.039 22.779 1.00 76.00 98 LEU A O 1
ATOM 775 N N . GLU A 1 99 ? -5.431 1.594 22.803 1.00 73.38 99 GLU A N 1
ATOM 776 C CA . GLU A 1 99 ? -5.785 0.967 24.080 1.00 73.38 99 GLU A CA 1
ATOM 777 C C . GLU A 1 99 ? -5.695 1.965 25.248 1.00 73.38 99 GLU A C 1
ATOM 779 O O . GLU A 1 99 ? -6.628 2.074 26.050 1.00 73.38 99 GLU A O 1
ATOM 784 N N . VAL A 1 100 ? -4.607 2.744 25.315 1.00 74.06 100 VAL A N 1
ATOM 785 C CA . VAL A 1 100 ? -4.387 3.756 26.364 1.00 74.06 100 VAL A CA 1
ATOM 786 C C . VAL A 1 100 ? -5.433 4.868 26.295 1.00 74.06 100 VAL A C 1
ATOM 788 O O . VAL A 1 100 ? -6.005 5.234 27.323 1.00 74.06 100 VAL A O 1
ATOM 791 N N . GLU A 1 101 ? -5.735 5.357 25.093 1.00 73.38 101 GLU A N 1
ATOM 792 C CA . GLU A 1 101 ? -6.699 6.445 24.891 1.00 73.38 101 GLU A CA 1
ATOM 793 C C . GLU A 1 101 ? -8.165 5.962 24.978 1.00 73.38 101 GLU A C 1
ATOM 795 O O . GLU A 1 101 ? -9.103 6.758 24.940 1.00 73.38 101 GLU A O 1
ATOM 800 N N . ARG A 1 102 ? -8.392 4.642 25.106 1.00 65.31 102 ARG A N 1
ATOM 801 C CA . ARG A 1 102 ? -9.712 3.974 25.047 1.00 65.31 102 ARG A CA 1
ATOM 802 C C . ARG A 1 102 ? -10.499 4.287 23.770 1.00 65.31 102 ARG A C 1
ATOM 804 O O . ARG A 1 102 ? -11.731 4.151 23.730 1.00 65.31 102 ARG A O 1
ATOM 811 N N . ILE A 1 103 ? -9.796 4.674 22.711 1.00 65.75 103 ILE A N 1
ATOM 812 C CA . ILE A 1 103 ? -10.369 4.995 21.412 1.00 65.75 103 ILE A CA 1
ATOM 813 C C . ILE A 1 103 ? -10.448 3.703 20.603 1.00 65.75 103 ILE A C 1
ATOM 815 O O . ILE A 1 103 ? -9.459 3.151 20.137 1.00 65.75 103 ILE A O 1
ATOM 819 N N . HIS A 1 104 ? -11.668 3.212 20.430 1.00 62.50 104 HIS A N 1
ATOM 820 C CA . HIS A 1 104 ? -11.953 1.963 19.737 1.00 62.50 104 HIS A CA 1
ATOM 821 C C . HIS A 1 104 ? -12.307 2.249 18.270 1.00 62.50 104 HIS A C 1
ATOM 823 O O . HIS A 1 104 ? -13.450 2.034 17.864 1.00 62.50 104 HIS A O 1
ATOM 829 N N . LEU A 1 105 ? -11.360 2.756 17.478 1.00 67.88 105 LEU A N 1
ATOM 830 C CA . LEU A 1 105 ? -11.557 3.062 16.052 1.00 67.88 105 LEU A CA 1
ATOM 831 C C . LEU A 1 105 ? -10.906 1.968 15.198 1.00 67.88 105 LEU A C 1
ATOM 833 O O . LEU A 1 105 ? -9.694 1.973 15.016 1.00 67.88 105 LEU A O 1
ATOM 837 N N . GLY A 1 106 ? -11.690 1.009 14.695 1.00 68.56 106 GLY A N 1
ATOM 838 C CA . GLY A 1 106 ? -11.157 -0.011 13.781 1.00 68.56 106 GLY A CA 1
ATOM 839 C C . GLY A 1 106 ? -11.028 0.522 12.354 1.00 68.56 106 GLY A C 1
ATOM 840 O O . GLY A 1 106 ? -10.093 0.153 11.648 1.00 68.56 106 GLY A O 1
ATOM 841 N N . GLU A 1 107 ? -11.874 1.489 11.983 1.00 79.25 107 GLU A N 1
ATOM 842 C CA . GLU A 1 107 ? -11.751 2.303 10.767 1.00 79.25 107 GLU A CA 1
ATOM 843 C C . GLU A 1 107 ? -10.377 2.973 10.595 1.00 79.25 107 GLU A C 1
ATOM 845 O O . GLU A 1 107 ? -9.930 3.166 9.464 1.00 79.25 107 GLU A O 1
ATOM 850 N N . TYR A 1 108 ? -9.653 3.240 11.692 1.00 84.00 108 TYR A N 1
ATOM 851 C CA . TYR A 1 108 ? -8.287 3.768 11.643 1.00 84.00 108 TYR A CA 1
ATOM 852 C C . TYR A 1 108 ? -7.366 2.883 10.795 1.00 84.00 108 TYR A C 1
ATOM 854 O O . TYR A 1 108 ? -6.635 3.385 9.942 1.00 84.00 108 TYR A O 1
ATOM 862 N N . TYR A 1 109 ? -7.428 1.561 10.983 1.00 84.50 109 TYR A N 1
ATOM 863 C CA . TYR A 1 109 ? -6.585 0.627 10.239 1.00 84.50 109 TYR A CA 1
ATOM 864 C C . TYR A 1 109 ? -6.959 0.574 8.757 1.00 84.50 109 TYR A C 1
ATOM 866 O O . TYR A 1 109 ? -6.073 0.459 7.912 1.00 84.50 109 TYR A O 1
ATOM 874 N N . ALA A 1 110 ? -8.244 0.721 8.425 1.00 86.62 110 ALA A N 1
ATOM 875 C CA . ALA A 1 110 ? -8.678 0.789 7.036 1.00 86.62 110 ALA A CA 1
ATOM 876 C C . ALA A 1 110 ? -8.152 2.047 6.333 1.00 86.62 110 ALA A C 1
ATOM 878 O O . ALA A 1 110 ? -7.582 1.934 5.250 1.00 86.62 110 ALA A O 1
ATOM 879 N N . PHE A 1 111 ? -8.266 3.226 6.957 1.00 88.56 111 PHE A N 1
ATOM 880 C CA . PHE A 1 111 ? -7.713 4.463 6.392 1.00 88.56 111 PHE A CA 1
ATOM 881 C C . PHE A 1 111 ? -6.194 4.397 6.226 1.00 88.56 111 PHE A C 1
ATOM 883 O O . PHE A 1 111 ? -5.659 4.874 5.228 1.00 88.56 111 PHE A O 1
ATOM 890 N N . LEU A 1 112 ? -5.499 3.740 7.154 1.00 90.56 112 LEU A N 1
ATOM 891 C CA . LEU A 1 112 ? -4.057 3.527 7.067 1.00 90.56 112 LEU A CA 1
ATOM 892 C C . LEU A 1 112 ? -3.689 2.628 5.867 1.00 90.56 112 LEU A C 1
ATOM 894 O O . LEU A 1 112 ? -2.746 2.926 5.130 1.00 90.56 112 LEU A O 1
ATOM 898 N N . LEU A 1 113 ? -4.462 1.563 5.617 1.00 89.19 113 LEU A N 1
ATOM 899 C CA . LEU A 1 113 ? -4.295 0.707 4.437 1.00 89.19 113 LEU A CA 1
ATOM 900 C C . LEU A 1 113 ? -4.609 1.451 3.129 1.00 89.19 113 LEU A C 1
ATOM 902 O O . LEU A 1 113 ? -3.835 1.332 2.179 1.00 89.19 113 LEU A O 1
ATOM 906 N N . PHE A 1 114 ? -5.681 2.250 3.079 1.00 91.19 114 PHE A N 1
ATOM 907 C CA . PHE A 1 114 ? -6.003 3.065 1.900 1.00 91.19 114 PHE A CA 1
ATOM 908 C C . PHE A 1 114 ? -4.906 4.086 1.596 1.00 91.19 114 PHE A C 1
ATOM 910 O O . PHE A 1 114 ? -4.411 4.118 0.470 1.00 91.19 114 PHE A O 1
ATOM 917 N N . SER A 1 115 ? -4.425 4.804 2.611 1.00 92.81 115 SER A N 1
ATOM 918 C CA . SER A 1 115 ? -3.313 5.745 2.457 1.00 92.81 115 SER A CA 1
ATOM 919 C C . SER A 1 115 ? -2.042 5.045 1.958 1.00 92.81 115 SER A C 1
ATOM 921 O O . SER A 1 115 ? -1.368 5.526 1.048 1.00 92.81 115 SER A O 1
ATOM 923 N N . THR A 1 116 ? -1.748 3.843 2.468 1.00 91.69 116 THR A N 1
ATOM 924 C CA . THR A 1 116 ? -0.609 3.045 1.980 1.00 91.69 116 THR A CA 1
ATOM 925 C C . THR A 1 116 ? -0.786 2.659 0.509 1.00 91.69 116 THR A C 1
ATOM 927 O O . THR A 1 116 ? 0.174 2.716 -0.257 1.00 91.69 116 THR A O 1
ATOM 930 N N . SER A 1 117 ? -2.004 2.303 0.085 1.00 91.31 117 SER A N 1
ATOM 931 C CA . SER A 1 117 ? -2.284 1.986 -1.320 1.00 91.31 117 SER A CA 1
ATOM 932 C C . SER A 1 117 ? -2.086 3.190 -2.250 1.00 91.31 117 SER A C 1
ATOM 934 O O . SER A 1 117 ? -1.484 3.032 -3.312 1.00 91.31 117 SER A O 1
ATOM 936 N N . GLY A 1 118 ? -2.484 4.398 -1.827 1.00 91.25 118 GLY A N 1
ATOM 937 C CA . GLY A 1 118 ? -2.230 5.642 -2.561 1.00 91.25 118 GLY A CA 1
ATOM 938 C C . GLY A 1 118 ? -0.735 5.911 -2.729 1.00 91.25 118 GLY A C 1
ATOM 939 O O . GLY A 1 118 ? -0.245 6.088 -3.848 1.00 91.25 118 GLY A O 1
ATOM 940 N N . MET A 1 119 ? 0.030 5.792 -1.637 1.00 92.94 119 MET A N 1
ATOM 941 C CA . MET A 1 119 ? 1.491 5.929 -1.667 1.00 92.94 119 MET A CA 1
ATOM 942 C C . MET A 1 119 ? 2.158 4.913 -2.608 1.00 92.94 119 MET A C 1
ATOM 944 O O . MET A 1 119 ? 3.122 5.249 -3.294 1.00 92.94 119 MET A O 1
ATOM 948 N N . MET A 1 120 ? 1.649 3.680 -2.689 1.00 90.00 120 MET A N 1
ATOM 949 C CA . MET A 1 120 ? 2.174 2.676 -3.620 1.00 90.00 120 MET A CA 1
ATOM 950 C C . MET A 1 120 ? 1.908 3.017 -5.087 1.00 90.00 120 MET A C 1
ATOM 952 O O . MET A 1 120 ? 2.800 2.828 -5.918 1.00 90.00 120 MET A O 1
ATOM 956 N N . ILE A 1 121 ? 0.709 3.521 -5.399 1.00 90.06 121 ILE A N 1
ATOM 957 C CA . ILE A 1 121 ? 0.361 4.000 -6.744 1.00 90.06 121 ILE A CA 1
ATOM 958 C C . ILE A 1 121 ? 1.265 5.175 -7.120 1.00 90.06 121 ILE A C 1
ATOM 960 O O . ILE A 1 121 ? 1.796 5.205 -8.228 1.00 90.06 121 ILE A O 1
ATOM 964 N N . MET A 1 122 ? 1.503 6.096 -6.183 1.00 91.44 122 MET A N 1
ATOM 965 C CA . MET A 1 122 ? 2.381 7.248 -6.383 1.00 91.44 122 MET A CA 1
ATOM 966 C C . MET A 1 122 ? 3.819 6.823 -6.711 1.00 91.44 122 MET A C 1
ATOM 968 O O . MET A 1 122 ? 4.411 7.345 -7.650 1.00 91.44 122 MET A O 1
ATOM 972 N N . VAL A 1 123 ? 4.371 5.855 -5.972 1.00 90.81 123 VAL A N 1
ATOM 973 C CA . VAL A 1 123 ? 5.744 5.358 -6.173 1.00 90.81 123 VAL A CA 1
ATOM 974 C C . VAL A 1 123 ? 5.937 4.723 -7.553 1.00 90.81 123 VAL A C 1
ATOM 976 O O . VAL A 1 123 ? 6.998 4.885 -8.144 1.00 90.81 123 VAL A O 1
ATOM 979 N N . SER A 1 124 ? 4.925 4.025 -8.071 1.00 86.75 124 SER A N 1
ATOM 980 C CA . SER A 1 124 ? 4.973 3.399 -9.401 1.00 86.75 124 SER A CA 1
ATOM 981 C C . SER A 1 124 ? 4.417 4.271 -10.533 1.00 86.75 124 SER A C 1
ATOM 983 O O . SER A 1 124 ? 4.389 3.829 -11.685 1.00 86.75 124 SER A O 1
ATOM 985 N N . GLY A 1 125 ? 3.968 5.491 -10.232 1.00 86.38 125 GLY A N 1
ATOM 986 C CA . GLY A 1 125 ? 3.401 6.414 -11.206 1.00 86.38 125 GLY A CA 1
ATOM 987 C C . GLY A 1 125 ? 4.476 7.012 -12.110 1.00 86.38 125 GLY A C 1
ATOM 988 O O . GLY A 1 125 ? 5.387 7.688 -11.645 1.00 86.38 125 GLY A O 1
ATOM 989 N N . ALA A 1 126 ? 4.349 6.790 -13.417 1.00 86.31 126 ALA A N 1
ATOM 990 C CA . ALA A 1 126 ? 5.251 7.359 -14.421 1.00 86.31 126 ALA A CA 1
ATOM 991 C C . ALA A 1 126 ? 4.722 8.655 -15.050 1.00 86.31 126 ALA A C 1
ATOM 993 O O . ALA A 1 126 ? 5.484 9.417 -15.641 1.00 86.31 126 ALA A O 1
ATOM 994 N N . ASP A 1 127 ? 3.414 8.891 -14.932 1.00 88.25 127 ASP A N 1
ATOM 995 C CA . ASP A 1 127 ? 2.735 10.083 -15.430 1.00 88.25 127 ASP A CA 1
ATOM 996 C C . ASP A 1 127 ? 2.235 10.958 -14.272 1.00 88.25 127 ASP A C 1
ATOM 998 O O . ASP A 1 127 ? 1.842 10.454 -13.214 1.00 88.25 127 ASP A O 1
ATOM 1002 N N . LEU A 1 128 ? 2.198 12.273 -14.496 1.00 89.38 128 LEU A N 1
ATOM 1003 C CA . LEU A 1 128 ? 1.835 13.277 -13.495 1.00 89.38 128 LEU A CA 1
ATOM 1004 C C . LEU A 1 128 ? 0.420 13.048 -12.947 1.00 89.38 128 LEU A C 1
ATOM 1006 O O . LEU A 1 128 ? 0.177 13.253 -11.761 1.00 89.38 128 LEU A O 1
ATOM 1010 N N . ILE A 1 129 ? -0.499 12.577 -13.796 1.00 90.88 129 ILE A N 1
ATOM 1011 C CA . ILE A 1 129 ? -1.880 12.267 -13.405 1.00 90.88 129 ILE A CA 1
ATOM 1012 C C . ILE A 1 129 ? -1.914 11.092 -12.420 1.00 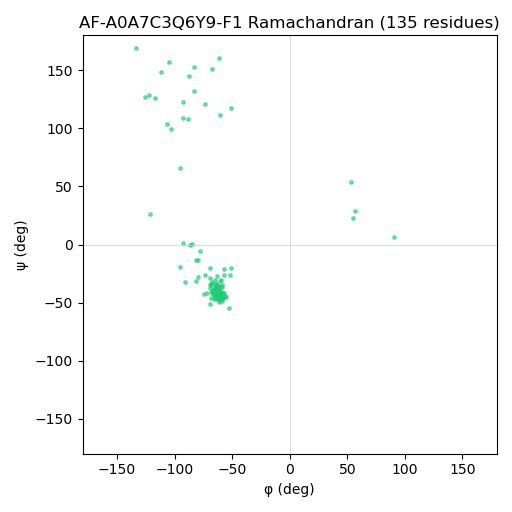90.88 129 ILE A C 1
ATOM 1014 O O . ILE A 1 129 ? -2.652 11.137 -11.440 1.00 90.88 129 ILE A O 1
ATOM 1018 N N . THR A 1 130 ? -1.096 10.059 -12.646 1.00 89.50 130 THR A N 1
ATOM 1019 C CA . THR A 1 130 ? -1.037 8.877 -11.766 1.00 89.50 130 THR A CA 1
ATOM 1020 C C . THR A 1 130 ? -0.458 9.246 -10.404 1.00 89.50 130 THR A C 1
ATOM 1022 O O . THR A 1 130 ? -0.985 8.834 -9.373 1.00 89.50 130 THR A O 1
ATOM 1025 N N . ILE A 1 131 ? 0.587 10.079 -10.398 1.00 90.31 131 ILE A N 1
ATOM 1026 C CA . ILE A 1 131 ? 1.195 10.603 -9.169 1.00 90.31 131 ILE A CA 1
ATOM 1027 C C . ILE A 1 131 ? 0.189 11.472 -8.400 1.00 90.31 131 ILE A C 1
ATOM 1029 O O . ILE A 1 131 ? 0.040 11.296 -7.194 1.00 90.31 131 ILE A O 1
ATOM 1033 N N . TYR A 1 132 ? -0.527 12.371 -9.085 1.00 93.56 132 TYR A N 1
ATOM 1034 C CA . TYR A 1 132 ? -1.545 13.226 -8.466 1.00 93.56 132 TYR A CA 1
ATOM 1035 C C . TYR A 1 132 ? -2.682 12.406 -7.844 1.00 93.56 132 TYR A C 1
ATOM 1037 O O . TYR A 1 132 ? -3.044 12.633 -6.694 1.00 93.56 132 TYR A O 1
ATOM 1045 N N . LEU A 1 133 ? -3.194 11.406 -8.567 1.00 91.00 133 LEU A N 1
ATOM 1046 C CA . LEU A 1 133 ? -4.238 10.520 -8.055 1.00 91.00 133 LEU A CA 1
ATOM 1047 C C . LEU A 1 133 ? -3.764 9.731 -6.824 1.00 91.00 133 LEU A C 1
ATOM 1049 O O . LEU A 1 133 ? -4.513 9.589 -5.866 1.00 91.00 133 LEU A O 1
ATOM 1053 N N . GLY A 1 134 ? -2.521 9.237 -6.840 1.00 89.88 134 GLY A N 1
ATOM 1054 C CA . GLY A 1 134 ? -1.926 8.535 -5.701 1.00 89.88 134 GLY A CA 1
ATOM 1055 C C . GLY A 1 134 ? -1.766 9.408 -4.453 1.00 89.88 134 GLY A C 1
ATOM 1056 O O . GLY A 1 134 ? -1.781 8.880 -3.348 1.00 89.88 134 GLY A O 1
ATOM 1057 N N . LEU A 1 135 ? -1.630 10.726 -4.623 1.00 91.12 135 LEU A N 1
ATOM 1058 C CA . LEU A 1 135 ? -1.489 11.688 -3.528 1.00 91.12 135 LEU A CA 1
ATOM 1059 C C . LEU A 1 135 ? -2.831 12.075 -2.886 1.00 91.12 135 LEU A C 1
ATOM 1061 O O . LEU A 1 135 ? -2.864 12.371 -1.697 1.00 91.12 135 LEU A O 1
ATOM 1065 N N . GLU A 1 136 ? -3.915 12.092 -3.663 1.00 92.69 136 GLU A N 1
ATOM 1066 C CA . GLU A 1 136 ? -5.276 12.408 -3.187 1.00 92.69 136 GLU A CA 1
ATOM 1067 C C . GLU A 1 136 ? -5.986 11.216 -2.511 1.00 92.69 136 GLU A C 1
ATOM 1069 O O . GLU A 1 136 ? -7.032 11.402 -1.888 1.00 92.69 136 GLU A O 1
ATOM 1074 N N . LEU A 1 137 ? -5.446 9.999 -2.657 1.00 84.25 137 LEU A N 1
ATOM 1075 C CA . LEU A 1 137 ? -5.957 8.757 -2.053 1.00 84.25 137 LEU A CA 1
ATOM 1076 C C . LEU A 1 137 ? -5.606 8.626 -0.564 1.00 84.25 137 LEU A C 1
ATOM 1078 O O . LEU A 1 137 ? -6.514 8.230 0.203 1.00 84.25 137 LEU A O 1
#

Mean predicted aligned error: 7.03 Å

Solvent-accessible surface area (backbone atoms only — not comparable to full-atom values): 7325 Å² total; per-residue (Å²): 138,80,89,49,74,67,42,55,62,70,48,40,43,50,51,51,36,43,51,45,17,54,49,42,41,56,46,44,74,70,51,63,79,89,55,53,67,57,55,55,53,51,52,51,51,51,49,51,51,31,50,51,50,47,59,60,53,65,76,54,74,79,43,70,25,77,94,55,41,32,45,51,41,75,67,34,48,51,51,45,55,50,50,51,51,52,52,50,50,51,53,61,56,42,57,60,50,32,60,74,70,68,51,78,63,49,55,56,59,18,54,53,34,36,39,50,33,13,49,45,44,28,57,24,31,65,36,7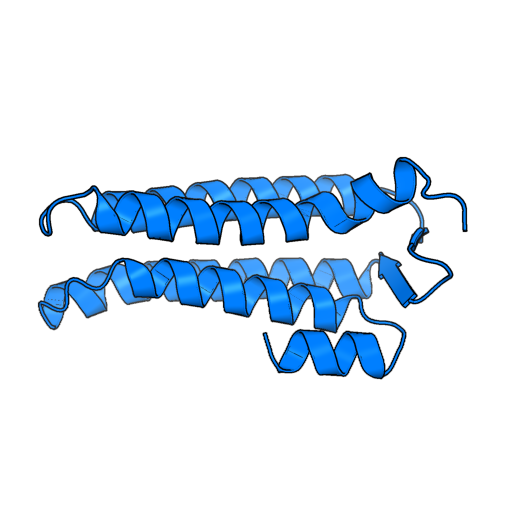2,66,43,30,51,55,15,70,76,74

Sequence (137 aa):
MTFNLTDLLIILPELLIVGAGCLVLILDLILPKGQKDLLAYFSLTMLLVAFYGTYRLAVSPITYAFSGMFILDPFSTFFKLLLYLATALTILLSIRYLEVE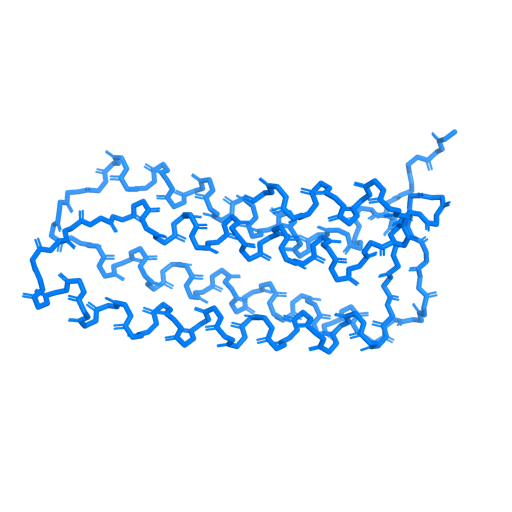RIHLGEYYAFLLFSTSGMMIMVSGADLITIYLGLEL

Foldseek 3Di:
DDQDPVLVLVCVLLVLLLVLLVVLVVCLVVDDLVCLVVLLVSLLVSLVVSLVSLVVCQVDPWDAHDVNQFTDYNQLSVVLNVLSVVLNVCSVVVVVVCVVVVPRCSNVSSVSSLLSSLVSQLSGGPDPVSVVSSNVD

Secondary structure (DSSP, 8-state):
----HHHHHHSHHHHHHHHHHHHHHHHHHHS-GGGHHHHHHHHHHHHHHHHHHHHHHTTSPPEEEGGGTEEE-HHHHHHHHHHHHHHHHHHHHHHHHHHHHT---SHHHHHHHHHHHHHHHHHHB-SHHHHHHHHH-

Nearest PDB structures (foldseek):
  6khi-assembly1_B  TM=9.214E-01  e=3.432E-05  Thermosynechococcus vestitus BP-1
  8qby-assembly1_N  TM=9.277E-01  e=6.815E-05  Paracoccus denitrificans PD1222
  7f9o-as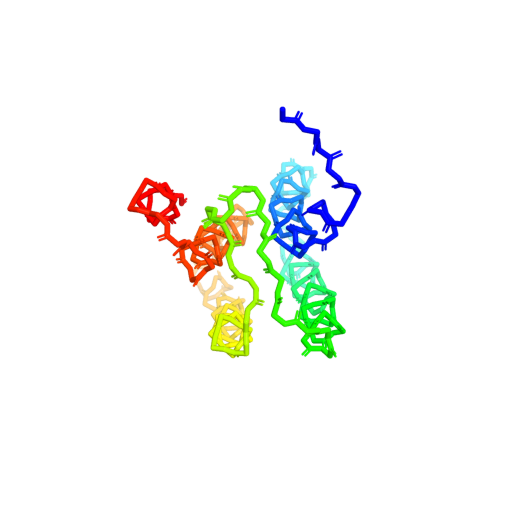sembly1_M  TM=9.302E-01  e=2.687E-04  Hordeum vulgare subsp. spontaneum
  7wg5-assembly1_B  TM=8.908E-01  e=5.062E-04  Arabidopsis thaliana
  6tjv-assembly1_B  TM=7.834E-01  e=3.044E-03  Thermosynechococcus vestitus BP-1

Radius of gyration: 15.9 Å; Cα contacts (8 Å, |Δi|>4): 155; chains: 1; bounding box: 34×26×52 Å